Protein AF-A0A6C1QNB1-F1 (afdb_monomer_lite)

Foldseek 3Di:
DDPPPPVPPVVPPPPPPDPDPPPPPPVPPPCPDDQPDEDEDDPVAQEAEHHYAYEADEQDEHEDAAAHEDAQPGEYAYAEQYEYAFEQDPVQQTYEHQALEEYHYHYDPVGAYEYYHPPVQPDPVQQAVQSHAFYFYAPNYPDYHHDSYDYTSHHGDHDDPGPHSVRGPDTDD

Secondary structure (DSSP, 8-state):
---SSSSSSTTSSS------------------------EEE-SS--EEEEEEEEEE-TT-EEEEEEEEEE-TT-EEEE-TT-EEEE---TTS----EEESSEEEEE--SSS-EEEE--GGG--STTTTS--B--EEE-TT--EEEEESEEE-SB-PPPPTT----SS--EEE-

Sequence (173 aa):
MKTKNFLYIFAMLFAVAFIACDKDDSEVIIDDGEQDDVVTIDNETTELSGPMRGTLLAGRTYTVVGDLVIPEGEEIVAEAGVTLIFEMPDDGIGYEITNHGAFISLGTEQNPNLLSVPESYRTLDNVFAGLWGGIQCSDKADAVVLKWTRMEYVGGEGGPGTPRAGSIRYGLW

pLDDT: mean 82.64, std 20.34, range [41.25, 98.94]

Radius of gyration: 25.64 Å; chains: 1; bounding box: 85×58×54 Å

Structure (mmCIF, N/CA/C/O backbone):
data_AF-A0A6C1QNB1-F1
#
_entry.id   AF-A0A6C1QNB1-F1
#
loop_
_atom_site.group_PDB
_atom_site.id
_atom_site.type_symbol
_atom_site.label_atom_id
_atom_site.label_alt_id
_atom_site.label_comp_id
_atom_site.label_asym_id
_atom_site.label_entity_id
_atom_site.label_seq_id
_atom_site.pdbx_PDB_ins_code
_atom_site.Cartn_x
_atom_site.Cartn_y
_atom_site.Cartn_z
_atom_site.occupancy
_atom_site.B_iso_or_equiv
_atom_site.auth_seq_id
_atom_site.auth_comp_id
_atom_site.auth_asym_id
_atom_site.auth_atom_id
_atom_site.pdbx_PDB_model_num
ATOM 1 N N . MET A 1 1 ? 69.865 -43.982 36.716 1.00 44.03 1 MET A N 1
ATOM 2 C CA . MET A 1 1 ? 69.671 -42.625 36.158 1.00 44.03 1 MET A CA 1
ATOM 3 C C . MET A 1 1 ? 68.253 -42.504 35.611 1.00 44.03 1 MET A C 1
ATOM 5 O O . MET A 1 1 ? 67.870 -43.321 34.794 1.00 44.03 1 MET A O 1
ATOM 9 N N . LYS A 1 2 ? 67.524 -41.483 36.089 1.00 51.00 2 LYS A N 1
ATOM 10 C CA . LYS A 1 2 ? 66.347 -40.815 35.490 1.00 51.00 2 LYS A CA 1
ATOM 11 C C . LYS A 1 2 ? 65.052 -41.624 35.245 1.00 51.00 2 LYS A C 1
ATOM 13 O O . LYS A 1 2 ? 64.578 -41.708 34.124 1.00 51.00 2 LYS A O 1
ATOM 18 N N . THR A 1 3 ? 64.388 -42.059 36.318 1.00 53.41 3 THR A N 1
ATOM 19 C CA . THR A 1 3 ? 62.966 -42.493 36.323 1.00 53.41 3 THR A CA 1
ATOM 20 C C . THR A 1 3 ? 62.039 -41.515 37.066 1.00 53.41 3 THR A C 1
ATOM 22 O O . THR A 1 3 ? 61.033 -41.914 37.638 1.00 53.41 3 THR A O 1
ATOM 25 N N . LYS A 1 4 ? 62.358 -40.212 37.075 1.00 49.47 4 LYS A N 1
ATOM 26 C CA . LYS A 1 4 ? 61.545 -39.177 37.757 1.00 49.47 4 LYS A CA 1
ATOM 27 C C . LYS A 1 4 ? 60.940 -38.104 36.839 1.00 49.47 4 LYS A C 1
ATOM 29 O O . LYS A 1 4 ? 60.285 -37.200 37.334 1.00 49.47 4 LYS A O 1
ATOM 34 N N . ASN A 1 5 ? 61.080 -38.237 35.516 1.00 54.16 5 ASN A N 1
ATOM 35 C CA . ASN A 1 5 ? 60.582 -37.238 34.555 1.00 54.16 5 ASN A CA 1
ATOM 36 C C . ASN A 1 5 ? 59.416 -37.720 33.677 1.00 54.16 5 ASN A C 1
ATOM 38 O O . ASN A 1 5 ? 59.014 -36.998 32.774 1.00 54.16 5 ASN A O 1
ATOM 42 N N . PHE A 1 6 ? 58.857 -38.909 33.923 1.00 47.47 6 PHE A N 1
ATOM 43 C CA . PHE A 1 6 ? 57.731 -39.417 33.123 1.00 47.47 6 PHE A CA 1
ATOM 44 C C . PHE A 1 6 ? 56.358 -39.207 33.789 1.00 47.47 6 PHE A C 1
ATOM 46 O O . PHE A 1 6 ? 55.330 -39.335 33.139 1.00 47.47 6 PHE A O 1
ATOM 53 N N . LEU A 1 7 ? 56.327 -38.822 35.071 1.00 44.66 7 LEU A N 1
ATOM 54 C CA . LEU A 1 7 ? 55.086 -38.646 35.839 1.00 44.66 7 LEU A CA 1
ATOM 55 C C . LEU A 1 7 ? 54.531 -37.207 35.823 1.00 44.66 7 LEU A C 1
ATOM 57 O O . LEU A 1 7 ? 53.533 -36.933 36.477 1.00 44.66 7 LEU A O 1
ATOM 61 N N . TYR A 1 8 ? 55.159 -36.287 35.086 1.00 48.84 8 TYR A N 1
ATOM 62 C CA . TYR A 1 8 ? 54.721 -34.886 34.988 1.00 48.84 8 TYR A CA 1
ATOM 63 C C . TYR A 1 8 ? 54.117 -34.518 33.626 1.00 48.84 8 TYR A C 1
ATOM 65 O O . TYR A 1 8 ? 53.628 -33.407 33.463 1.00 48.84 8 TYR A O 1
ATOM 73 N N . ILE A 1 9 ? 54.096 -35.443 32.659 1.00 49.97 9 ILE A N 1
ATOM 74 C CA . ILE A 1 9 ? 53.529 -35.195 31.318 1.00 49.97 9 ILE A CA 1
ATOM 75 C C . ILE A 1 9 ? 52.055 -35.635 31.228 1.00 49.97 9 ILE A C 1
ATOM 77 O O . ILE A 1 9 ? 51.322 -35.154 30.373 1.00 49.97 9 ILE A O 1
ATOM 81 N N . PHE A 1 10 ? 51.568 -36.468 32.154 1.00 47.03 10 PHE A N 1
ATOM 82 C CA . PHE A 1 10 ? 50.166 -36.917 32.156 1.00 47.03 10 PHE A CA 1
ATOM 83 C C . PHE A 1 10 ? 49.220 -36.037 32.998 1.00 47.03 10 PHE A C 1
ATOM 85 O O . PHE A 1 10 ? 48.010 -36.223 32.966 1.00 47.03 10 PHE A O 1
ATOM 92 N N . ALA A 1 11 ? 49.750 -35.050 33.728 1.00 50.25 11 ALA A N 1
ATOM 93 C CA . ALA A 1 11 ? 48.970 -34.139 34.575 1.00 50.25 11 ALA A CA 1
ATOM 94 C C . ALA A 1 11 ? 48.642 -32.789 33.901 1.00 50.25 11 ALA A C 1
ATOM 96 O O . ALA A 1 11 ? 48.188 -31.864 34.566 1.00 50.25 11 ALA A O 1
ATOM 97 N N . MET A 1 12 ? 48.871 -32.663 32.589 1.00 51.31 12 MET A N 1
ATOM 98 C CA . MET A 1 12 ? 48.649 -31.426 31.824 1.00 51.31 12 MET A CA 1
ATOM 99 C C . MET A 1 12 ? 47.761 -31.660 30.586 1.00 51.31 12 MET A C 1
ATOM 101 O O . MET A 1 12 ? 47.909 -30.989 29.573 1.00 51.31 12 MET A O 1
ATOM 105 N N . LEU A 1 13 ? 46.846 -32.638 30.650 1.00 52.50 13 LEU A N 1
ATOM 106 C CA . LEU A 1 13 ? 45.910 -32.952 29.558 1.00 52.50 13 LEU A CA 1
ATOM 107 C C . LEU A 1 13 ? 44.446 -33.077 30.019 1.00 52.50 13 LEU A C 1
ATOM 109 O O . LEU A 1 13 ? 43.646 -33.760 29.389 1.00 52.50 13 LEU A O 1
ATOM 113 N N . PHE A 1 14 ? 44.090 -32.430 31.131 1.00 52.66 14 PHE A N 1
ATOM 114 C CA . PHE A 1 14 ? 42.723 -32.423 31.668 1.00 52.66 14 PHE A CA 1
ATOM 115 C C . PHE A 1 14 ? 42.314 -31.021 32.147 1.00 52.66 14 PHE A C 1
ATOM 117 O O . PHE A 1 14 ? 41.792 -30.839 33.241 1.00 52.66 14 PHE A O 1
ATOM 124 N N . ALA A 1 15 ? 42.613 -30.007 31.332 1.00 52.78 15 ALA A N 1
ATOM 125 C CA . ALA A 1 15 ? 42.262 -28.612 31.600 1.00 52.78 15 ALA A CA 1
ATOM 126 C C . ALA A 1 15 ? 41.759 -27.886 30.340 1.00 52.78 15 ALA A C 1
ATOM 128 O O . ALA A 1 15 ? 42.099 -26.734 30.099 1.00 52.78 15 ALA A O 1
ATOM 129 N N . VAL A 1 16 ? 40.931 -28.557 29.535 1.00 57.91 16 VAL A N 1
ATOM 130 C CA . VAL A 1 16 ? 40.025 -27.871 28.599 1.00 57.91 16 VAL A CA 1
ATOM 131 C C . VAL A 1 16 ? 38.607 -28.115 29.102 1.00 57.91 16 VAL A C 1
ATOM 133 O O . VAL A 1 16 ? 37.816 -28.853 28.522 1.00 57.91 16 VAL A O 1
ATOM 136 N N . ALA A 1 17 ? 38.344 -27.576 30.291 1.00 52.62 17 ALA A N 1
ATOM 137 C CA . ALA A 1 17 ? 37.006 -27.476 30.836 1.00 52.62 17 ALA A CA 1
ATOM 138 C C . ALA A 1 17 ? 36.282 -26.361 30.073 1.00 52.62 17 ALA A C 1
ATOM 140 O O . ALA A 1 17 ? 36.722 -25.218 30.097 1.00 52.62 17 ALA A O 1
ATOM 141 N N . PHE A 1 18 ? 35.215 -26.747 29.375 1.00 50.41 18 PHE A N 1
ATOM 142 C CA . PHE A 1 18 ? 34.061 -25.926 29.016 1.00 50.41 18 PHE A CA 1
ATOM 143 C C . PHE A 1 18 ? 34.362 -24.465 28.649 1.00 50.41 18 PHE A C 1
ATOM 145 O O . PHE A 1 18 ? 34.185 -23.561 29.461 1.00 50.41 18 PHE A O 1
ATOM 152 N N . ILE A 1 19 ? 34.681 -24.220 27.375 1.00 54.34 19 ILE A N 1
ATOM 153 C CA . ILE A 1 19 ? 34.231 -22.973 26.748 1.00 54.34 19 ILE A CA 1
ATOM 154 C C . ILE A 1 19 ? 32.711 -23.122 26.638 1.00 54.34 19 ILE A C 1
ATOM 156 O O . ILE A 1 19 ? 32.188 -23.651 25.659 1.00 54.34 19 ILE A O 1
ATOM 160 N N . ALA A 1 20 ? 32.005 -22.771 27.712 1.00 46.03 20 ALA A N 1
ATOM 161 C CA . ALA A 1 20 ? 30.616 -22.391 27.592 1.00 46.03 20 ALA A CA 1
ATOM 162 C C . ALA A 1 20 ? 30.624 -21.167 26.674 1.00 46.03 20 ALA A C 1
ATOM 164 O O . ALA A 1 20 ? 31.280 -20.175 26.987 1.00 46.03 20 ALA A O 1
ATOM 165 N N . CYS A 1 21 ? 29.968 -21.255 25.517 1.00 50.78 21 CYS A N 1
ATOM 166 C CA . CYS A 1 21 ? 29.489 -20.036 24.892 1.00 50.78 21 CYS A CA 1
ATOM 167 C C . CYS A 1 21 ? 28.651 -19.351 25.964 1.00 50.78 21 CYS A C 1
ATOM 169 O O . CYS A 1 21 ? 27.622 -19.907 26.365 1.00 50.78 21 CYS A O 1
ATOM 171 N N . ASP A 1 22 ? 29.107 -18.191 26.434 1.00 42.06 22 ASP A N 1
ATOM 172 C CA . ASP A 1 22 ? 28.170 -17.192 26.916 1.00 42.06 22 ASP A CA 1
ATOM 173 C C . ASP A 1 22 ? 27.140 -17.083 25.799 1.00 42.06 22 ASP A C 1
ATOM 175 O O . ASP A 1 22 ? 27.458 -16.743 24.654 1.00 42.06 22 ASP A O 1
ATOM 179 N N . LYS A 1 23 ? 25.918 -17.530 26.092 1.00 45.28 23 LYS A N 1
ATOM 180 C CA . LYS A 1 23 ? 24.797 -17.000 25.348 1.00 45.28 23 LYS A CA 1
ATOM 181 C C . LYS A 1 23 ? 24.817 -15.549 25.773 1.00 45.28 23 LYS A C 1
ATOM 183 O O . LYS A 1 23 ? 24.527 -15.261 26.929 1.00 45.28 23 LYS A O 1
ATOM 188 N N . ASP A 1 24 ? 25.292 -14.690 24.880 1.00 42.12 24 ASP A N 1
ATOM 189 C CA . ASP A 1 24 ? 24.941 -13.287 24.943 1.00 42.12 24 ASP A CA 1
ATOM 190 C C . ASP A 1 24 ? 23.414 -13.284 24.951 1.00 42.12 24 ASP A C 1
ATOM 192 O O . ASP A 1 24 ? 22.772 -13.358 23.902 1.00 42.12 24 ASP A O 1
ATOM 196 N N . ASP A 1 25 ? 22.835 -13.252 26.150 1.00 47.66 25 ASP A N 1
ATOM 197 C CA . ASP A 1 25 ? 21.496 -12.746 26.398 1.00 47.66 25 ASP A CA 1
ATOM 198 C C . ASP A 1 25 ? 21.589 -11.241 26.132 1.00 47.66 25 ASP A C 1
ATOM 200 O O . ASP A 1 25 ? 21.499 -10.397 27.021 1.00 47.66 25 ASP A O 1
ATOM 204 N N . SER A 1 26 ? 21.872 -10.903 24.874 1.00 46.69 26 SER A N 1
ATOM 205 C CA . SER A 1 26 ? 21.583 -9.590 24.356 1.00 46.69 26 SER A CA 1
ATOM 206 C C . SER A 1 26 ? 20.069 -9.545 24.383 1.00 46.69 26 SER A C 1
ATOM 208 O O . SER A 1 26 ? 19.399 -10.128 23.531 1.00 46.69 26 SER A O 1
ATOM 210 N N . GLU A 1 27 ? 19.527 -8.927 25.434 1.00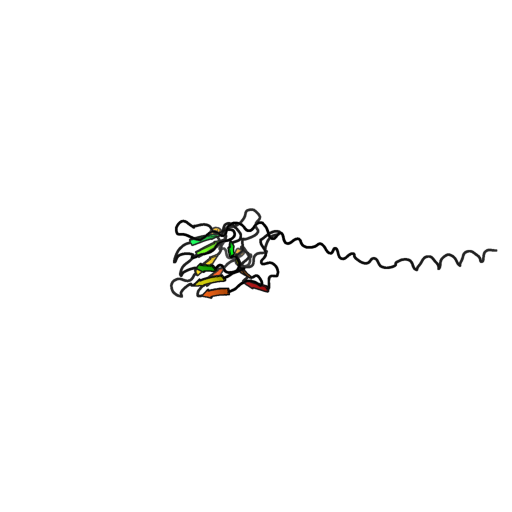 41.25 27 GLU A N 1
ATOM 211 C CA . GLU A 1 27 ? 18.193 -8.362 25.363 1.00 41.25 27 GLU A CA 1
ATOM 212 C C . GLU A 1 27 ? 18.167 -7.589 24.050 1.00 41.25 27 GLU A C 1
ATOM 214 O O . GLU A 1 27 ? 18.854 -6.578 23.881 1.00 41.25 27 GLU A O 1
ATOM 219 N N . VAL A 1 28 ? 17.444 -8.135 23.073 1.00 50.34 28 VAL A N 1
ATOM 220 C CA . VAL A 1 28 ? 16.997 -7.345 21.945 1.00 50.34 28 VAL A CA 1
ATOM 221 C C . VAL A 1 28 ? 16.107 -6.309 22.602 1.00 50.34 28 VAL A C 1
ATOM 223 O O . VAL A 1 28 ? 14.968 -6.603 22.959 1.00 50.34 28 VAL A O 1
ATOM 226 N N . ILE A 1 29 ? 16.674 -5.133 22.862 1.00 41.44 29 ILE A N 1
ATOM 227 C CA . ILE A 1 29 ? 15.894 -3.950 23.167 1.00 41.44 29 ILE A CA 1
ATOM 228 C C . ILE A 1 29 ? 15.087 -3.738 21.892 1.00 41.44 29 ILE A C 1
ATOM 230 O O . ILE A 1 29 ? 15.606 -3.247 20.890 1.00 41.44 29 ILE A O 1
ATOM 234 N N . ILE A 1 30 ? 13.853 -4.243 21.897 1.00 47.84 30 ILE A N 1
ATOM 235 C CA . ILE A 1 30 ? 12.836 -3.761 20.983 1.00 47.84 30 ILE A CA 1
ATOM 236 C C . ILE A 1 30 ? 12.659 -2.320 21.437 1.00 47.84 30 ILE A C 1
ATOM 238 O O . ILE A 1 30 ? 12.161 -2.050 22.530 1.00 47.84 30 ILE A O 1
ATOM 242 N N . ASP A 1 31 ? 13.255 -1.416 20.673 1.00 43.88 31 ASP A N 1
ATOM 243 C CA . ASP A 1 31 ? 12.932 -0.009 20.755 1.00 43.88 31 ASP A CA 1
ATOM 244 C C . ASP A 1 31 ? 11.456 0.078 20.369 1.00 43.88 31 ASP A C 1
ATOM 246 O O . ASP A 1 31 ? 11.115 0.044 19.186 1.00 43.88 31 ASP A O 1
ATOM 250 N N . ASP A 1 32 ? 10.574 0.070 21.371 1.00 46.25 32 ASP A N 1
ATOM 251 C CA . ASP A 1 32 ? 9.142 0.339 21.224 1.00 46.25 32 ASP A CA 1
ATOM 252 C C . ASP A 1 32 ? 8.976 1.838 20.928 1.00 46.25 32 ASP A C 1
ATOM 254 O O . ASP A 1 32 ? 8.301 2.538 21.683 1.00 46.25 32 ASP A O 1
ATOM 258 N N . GLY A 1 33 ? 9.694 2.327 19.906 1.00 46.97 33 GLY A N 1
ATOM 259 C CA . GLY A 1 33 ? 9.984 3.728 19.640 1.00 46.97 33 GLY A CA 1
ATOM 260 C C . GLY A 1 33 ? 8.772 4.607 19.894 1.00 46.97 33 GLY A C 1
ATOM 261 O O . GLY A 1 33 ? 7.644 4.200 19.617 1.00 46.97 33 GLY A O 1
ATOM 262 N N . GLU A 1 34 ? 9.026 5.783 20.475 1.00 45.75 34 GLU A N 1
ATOM 263 C CA . GLU A 1 34 ? 8.030 6.802 20.815 1.00 45.75 34 GLU A CA 1
ATOM 264 C C . GLU A 1 34 ? 6.908 6.796 19.767 1.00 45.75 34 GLU A C 1
ATOM 266 O O . GLU A 1 34 ? 7.153 7.087 18.599 1.00 45.75 34 GLU A O 1
ATOM 271 N N . GLN A 1 35 ? 5.722 6.311 20.159 1.00 54.16 35 GLN A N 1
ATOM 272 C CA . GLN A 1 35 ? 4.651 6.022 19.211 1.00 54.16 35 GLN A CA 1
ATOM 273 C C . GLN A 1 35 ? 4.217 7.348 18.591 1.00 54.16 35 GLN A C 1
ATOM 275 O O . GLN A 1 35 ? 3.520 8.126 19.245 1.00 54.16 35 GLN A O 1
ATOM 280 N N . ASP A 1 36 ? 4.674 7.609 17.364 1.00 63.44 36 ASP A N 1
ATOM 281 C CA . ASP A 1 36 ? 4.258 8.768 16.583 1.00 63.44 36 ASP A CA 1
ATOM 282 C C . ASP A 1 36 ? 2.726 8.876 16.624 1.00 63.44 36 ASP A C 1
ATOM 284 O O . ASP A 1 36 ? 2.004 7.868 16.595 1.00 63.44 36 ASP A O 1
ATOM 288 N N . ASP A 1 37 ? 2.220 10.107 16.718 1.00 88.50 37 ASP A N 1
ATOM 289 C CA . ASP A 1 37 ? 0.781 10.351 16.749 1.00 88.50 37 ASP A CA 1
ATOM 290 C C . ASP A 1 37 ? 0.118 9.709 15.520 1.00 88.50 37 ASP A C 1
ATOM 292 O O . ASP A 1 37 ? 0.496 9.968 14.377 1.00 88.50 37 ASP A O 1
ATOM 296 N N . VAL A 1 38 ? -0.905 8.881 15.753 1.00 95.56 38 VAL A N 1
ATOM 297 C CA . VAL A 1 38 ? -1.607 8.175 14.672 1.00 95.56 38 VAL A CA 1
ATOM 298 C C . VAL A 1 38 ? -2.311 9.176 13.752 1.00 95.56 38 VAL A C 1
ATOM 300 O O . VAL A 1 38 ? -3.299 9.808 14.147 1.00 95.56 38 VAL A O 1
ATOM 303 N N . VAL A 1 39 ? -1.867 9.262 12.499 1.00 97.75 39 VAL A N 1
ATOM 304 C CA . VAL A 1 39 ? -2.414 10.177 11.491 1.00 97.75 39 VAL A CA 1
ATOM 305 C C . VAL A 1 39 ? -3.710 9.615 10.899 1.00 97.75 39 VAL A C 1
ATOM 307 O O . VAL A 1 39 ? -3.789 8.456 10.497 1.00 97.75 39 VAL A O 1
ATOM 310 N N . THR A 1 40 ? -4.760 10.436 10.827 1.00 98.19 40 THR A N 1
ATOM 311 C CA . THR A 1 40 ? -6.027 10.042 10.186 1.00 98.19 40 THR A CA 1
ATOM 312 C C . THR A 1 40 ? -6.013 10.422 8.711 1.00 98.19 40 THR A C 1
ATOM 314 O O . THR A 1 40 ? -5.822 11.591 8.388 1.00 98.19 40 THR A O 1
ATOM 317 N N . ILE A 1 41 ? -6.258 9.448 7.833 1.00 98.44 41 ILE A N 1
ATOM 318 C CA . ILE A 1 41 ? -6.422 9.658 6.393 1.00 98.44 41 ILE A CA 1
ATOM 319 C C . ILE A 1 41 ? -7.651 10.537 6.151 1.00 98.44 41 ILE A C 1
ATOM 321 O O . ILE A 1 41 ? -8.757 10.237 6.609 1.00 98.44 41 ILE A O 1
ATOM 325 N N . ASP A 1 42 ? -7.452 11.605 5.390 1.00 97.25 42 ASP A N 1
ATOM 326 C CA . ASP A 1 42 ? -8.476 12.568 5.008 1.00 97.25 42 ASP A CA 1
ATOM 327 C C . ASP A 1 42 ? -8.502 12.811 3.486 1.00 97.25 42 ASP A C 1
ATOM 329 O O . ASP A 1 42 ? -7.891 12.093 2.689 1.00 97.25 42 ASP A O 1
ATOM 333 N N . ASN A 1 43 ? -9.250 13.829 3.055 1.00 95.69 43 ASN A N 1
ATOM 334 C CA . ASN A 1 43 ? -9.388 14.154 1.637 1.00 95.69 43 ASN A CA 1
ATOM 335 C C . ASN A 1 43 ? -8.095 14.693 1.003 1.00 95.69 43 ASN A C 1
ATOM 337 O O . ASN A 1 43 ? -7.909 14.512 -0.203 1.00 95.69 43 ASN A O 1
ATOM 341 N N . GLU A 1 44 ? -7.209 15.311 1.779 1.00 97.06 44 GLU A N 1
ATOM 342 C CA . GLU A 1 44 ? -5.961 15.902 1.284 1.00 97.06 44 GLU A CA 1
ATOM 343 C C . GLU A 1 44 ? -4.806 14.893 1.295 1.00 97.06 44 GLU A C 1
ATOM 345 O O . GLU A 1 44 ? -3.791 15.101 0.636 1.00 97.06 44 GLU A O 1
ATOM 350 N N . THR A 1 45 ? -4.977 13.764 1.985 1.00 98.44 45 THR A N 1
ATOM 351 C CA . THR A 1 45 ? -3.984 12.691 2.049 1.00 98.44 45 THR A CA 1
ATOM 352 C C . THR A 1 45 ? -3.699 12.118 0.656 1.00 98.44 45 THR A C 1
ATOM 354 O O . THR A 1 45 ? -4.600 11.645 -0.045 1.00 98.44 45 THR A O 1
ATOM 357 N N . THR A 1 46 ? -2.426 12.139 0.260 1.00 98.25 46 THR A N 1
ATOM 358 C CA . THR A 1 46 ? -1.909 11.511 -0.972 1.00 98.25 46 THR A CA 1
ATOM 359 C C . THR A 1 46 ? -0.738 10.572 -0.712 1.00 98.25 46 THR A C 1
ATOM 361 O O . THR A 1 46 ? -0.498 9.670 -1.511 1.00 98.25 46 THR A O 1
ATOM 364 N N . GLU A 1 47 ? -0.030 10.771 0.396 1.00 98.50 47 GLU A N 1
ATOM 365 C CA . GLU A 1 47 ? 1.123 9.980 0.812 1.00 98.50 47 GLU A CA 1
ATOM 366 C C . GLU A 1 47 ? 0.799 9.215 2.096 1.00 98.50 47 GLU A C 1
ATOM 368 O O . GLU A 1 47 ? 0.038 9.700 2.936 1.00 98.50 47 GLU A O 1
ATOM 373 N N . LEU A 1 48 ? 1.356 8.014 2.224 1.00 98.56 48 LEU A N 1
ATOM 374 C CA . LEU A 1 48 ? 1.159 7.113 3.354 1.00 98.56 48 LEU A CA 1
ATOM 375 C C . LEU A 1 48 ? 2.521 6.719 3.926 1.00 98.56 48 LEU A C 1
ATOM 377 O O . LEU A 1 48 ? 3.394 6.271 3.181 1.00 98.56 48 LEU A O 1
ATOM 381 N N . SER A 1 49 ? 2.697 6.905 5.231 1.00 97.25 49 SER A N 1
ATOM 382 C CA . SER A 1 49 ? 3.901 6.535 5.980 1.00 97.25 49 SER A CA 1
ATOM 383 C C . SER A 1 49 ? 3.627 6.655 7.481 1.00 97.25 49 SER A C 1
ATOM 385 O O . SER A 1 49 ? 2.850 7.517 7.900 1.00 97.25 49 SER A O 1
ATOM 387 N N . GLY A 1 50 ? 4.268 5.812 8.286 1.00 96.31 50 GLY A N 1
ATOM 388 C CA . GLY A 1 50 ? 4.140 5.812 9.739 1.00 96.31 50 GLY A CA 1
ATOM 389 C C . GLY A 1 50 ? 2.780 5.300 10.232 1.00 96.31 50 GLY A C 1
ATOM 390 O O . GLY A 1 50 ? 2.049 4.646 9.480 1.00 96.31 50 GLY A O 1
ATOM 391 N N . PRO A 1 51 ? 2.435 5.549 11.509 1.00 97.31 51 PRO A N 1
ATOM 392 C CA . PRO A 1 51 ? 1.176 5.107 12.096 1.00 97.31 51 PRO A CA 1
ATOM 393 C C . PRO A 1 51 ? -0.011 5.879 11.518 1.00 97.31 51 PRO A C 1
ATOM 395 O O . PRO A 1 51 ? -0.160 7.081 11.737 1.00 97.31 51 PRO A O 1
ATOM 398 N N . MET A 1 52 ? -0.898 5.176 10.814 1.00 98.44 52 MET A N 1
ATOM 399 C CA . MET A 1 52 ? -2.074 5.767 10.178 1.00 98.44 52 MET A CA 1
ATOM 400 C C . MET A 1 52 ? -3.359 4.968 10.429 1.00 98.44 52 MET A C 1
ATOM 402 O O . MET A 1 52 ? -3.335 3.771 10.714 1.00 98.44 52 MET A O 1
ATOM 406 N N . ARG A 1 53 ? -4.503 5.647 10.284 1.00 98.69 53 ARG A N 1
ATOM 407 C CA . ARG A 1 53 ? -5.862 5.082 10.361 1.00 98.69 53 ARG A CA 1
ATOM 408 C C . ARG A 1 53 ? -6.791 5.719 9.322 1.00 98.69 53 ARG A C 1
ATOM 410 O O . ARG A 1 53 ? -6.547 6.843 8.888 1.00 98.69 53 ARG A O 1
ATOM 417 N N . GLY A 1 54 ? -7.912 5.079 9.003 1.00 98.50 54 GLY A N 1
ATOM 418 C CA . GLY A 1 54 ? -9.019 5.688 8.255 1.00 98.50 54 GLY A CA 1
ATOM 419 C C . GLY A 1 54 ? -9.297 5.042 6.899 1.00 98.50 54 GLY A C 1
ATOM 420 O O . GLY A 1 54 ? -9.089 3.847 6.704 1.00 98.50 54 GLY A O 1
ATOM 421 N N . THR A 1 55 ? -9.827 5.818 5.952 1.00 98.81 55 THR A N 1
ATOM 422 C CA . THR A 1 55 ? -10.339 5.288 4.679 1.00 98.81 55 THR A CA 1
ATOM 423 C C . THR A 1 55 ? -9.577 5.847 3.484 1.00 98.81 55 THR A C 1
ATOM 425 O O . THR A 1 55 ? -9.541 7.055 3.269 1.00 98.81 55 THR A O 1
ATOM 428 N N . LEU A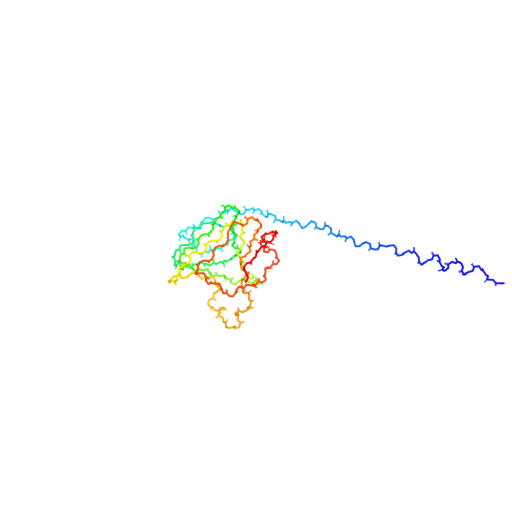 1 56 ? -9.032 4.956 2.656 1.00 98.88 56 LEU A N 1
ATOM 429 C CA . LEU A 1 56 ? -8.525 5.281 1.327 1.00 98.88 56 LEU A CA 1
ATOM 430 C C . LEU A 1 56 ? -9.720 5.308 0.366 1.00 98.88 56 LEU A C 1
ATOM 432 O O . LEU A 1 56 ? -10.387 4.289 0.168 1.00 98.88 56 LEU A O 1
ATOM 436 N N . LEU A 1 57 ? -10.012 6.481 -0.192 1.00 98.62 57 LEU A N 1
ATOM 437 C CA . LEU A 1 57 ? -11.254 6.734 -0.926 1.00 98.62 57 LEU A CA 1
ATOM 438 C C . LEU A 1 57 ? -11.247 6.094 -2.316 1.00 98.62 57 LEU A C 1
ATOM 440 O O . LEU A 1 57 ? -10.213 6.022 -2.984 1.00 98.62 57 LEU A O 1
ATOM 444 N N . ALA A 1 58 ? -12.432 5.694 -2.773 1.00 98.69 58 ALA A N 1
ATOM 445 C CA . ALA A 1 58 ? -12.630 4.946 -4.006 1.00 98.69 58 ALA A CA 1
ATOM 446 C C . ALA A 1 58 ? -11.955 5.591 -5.229 1.00 98.69 58 ALA A C 1
ATOM 448 O O . ALA A 1 58 ? -12.042 6.799 -5.460 1.00 98.69 58 ALA A O 1
ATOM 449 N N . GLY A 1 59 ? -11.311 4.758 -6.049 1.00 98.38 59 GLY A N 1
ATOM 450 C CA . GLY A 1 59 ? -10.680 5.167 -7.308 1.00 98.38 59 GLY A CA 1
ATOM 451 C C . GLY A 1 59 ? -9.437 6.055 -7.177 1.00 98.38 59 GLY A C 1
ATOM 452 O O . GLY A 1 59 ? -8.923 6.505 -8.202 1.00 98.38 59 GLY A O 1
ATOM 453 N N . ARG A 1 60 ? -8.959 6.348 -5.959 1.00 98.69 60 ARG A N 1
ATOM 454 C CA . ARG A 1 60 ? -7.769 7.184 -5.749 1.00 98.69 60 ARG A CA 1
ATOM 455 C C . ARG A 1 60 ? -6.481 6.374 -5.760 1.00 98.69 60 ARG A C 1
ATOM 457 O O . ARG A 1 60 ? -6.449 5.202 -5.387 1.00 98.69 60 ARG A O 1
ATOM 464 N N . THR A 1 61 ? -5.406 7.062 -6.125 1.00 98.81 61 THR A N 1
ATOM 465 C CA . THR A 1 61 ? -4.038 6.579 -5.960 1.00 98.81 61 THR A CA 1
ATOM 466 C C . THR A 1 61 ? -3.405 7.246 -4.749 1.00 98.81 61 THR A C 1
ATOM 468 O O . THR A 1 61 ? -3.512 8.463 -4.600 1.00 98.81 61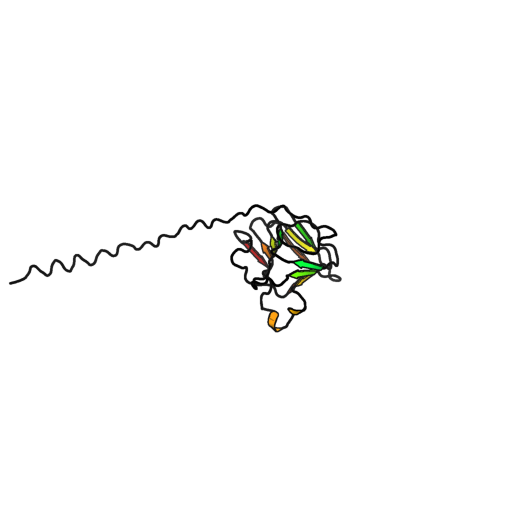 THR A O 1
ATOM 471 N N . TYR A 1 62 ? -2.730 6.448 -3.929 1.00 98.88 62 TYR A N 1
ATOM 472 C CA . TYR A 1 62 ? -1.908 6.895 -2.814 1.00 98.88 62 TYR A CA 1
ATOM 473 C C . TYR A 1 62 ? -0.490 6.360 -2.984 1.00 98.88 62 TYR A C 1
ATOM 475 O O . TYR A 1 62 ? -0.292 5.232 -3.448 1.00 98.88 62 TYR A O 1
ATOM 483 N N . THR A 1 63 ? 0.483 7.166 -2.590 1.00 98.69 63 THR A N 1
ATOM 484 C CA . THR A 1 63 ? 1.899 6.817 -2.644 1.00 98.69 63 THR A CA 1
ATOM 485 C C . THR A 1 63 ? 2.366 6.413 -1.252 1.00 98.69 63 THR A C 1
ATOM 487 O O . THR A 1 63 ? 2.236 7.182 -0.308 1.00 98.69 63 THR A O 1
ATOM 490 N N . VAL A 1 64 ? 2.898 5.207 -1.100 1.00 98.38 64 VAL A N 1
ATOM 491 C CA . VAL A 1 64 ? 3.516 4.746 0.143 1.00 98.38 64 VAL A CA 1
ATOM 492 C C . VAL A 1 64 ? 4.984 5.167 0.098 1.00 98.38 64 VAL A C 1
ATOM 494 O O . VAL A 1 64 ? 5.738 4.665 -0.734 1.00 98.38 64 VAL A O 1
ATOM 497 N N . VAL A 1 65 ? 5.351 6.135 0.940 1.00 97.12 65 VAL A N 1
ATOM 498 C CA . VAL A 1 65 ? 6.670 6.813 0.957 1.00 97.12 65 VAL A CA 1
ATOM 499 C C . VAL A 1 65 ? 7.521 6.424 2.175 1.00 97.12 65 VAL A C 1
ATOM 501 O O . VAL A 1 65 ? 8.538 7.046 2.471 1.00 97.12 65 VAL A O 1
ATOM 504 N N . GLY A 1 66 ? 7.065 5.418 2.911 1.00 94.75 66 GLY A N 1
ATOM 505 C CA . GLY A 1 66 ? 7.669 4.862 4.112 1.00 94.75 66 GLY A CA 1
ATOM 506 C C . GLY A 1 66 ? 6.852 3.663 4.576 1.00 94.75 66 GLY A C 1
ATOM 507 O O . GLY A 1 66 ? 5.782 3.396 4.023 1.00 94.75 66 GLY A O 1
ATOM 508 N N . ASP A 1 67 ? 7.329 2.954 5.597 1.00 93.56 67 ASP A N 1
ATOM 509 C CA . ASP A 1 67 ? 6.568 1.843 6.167 1.00 93.56 67 ASP A CA 1
ATOM 510 C C . ASP A 1 67 ? 5.224 2.345 6.699 1.00 93.56 67 ASP A C 1
ATOM 512 O O . ASP A 1 67 ? 5.155 3.295 7.480 1.00 93.56 67 ASP A O 1
ATOM 516 N N . LEU A 1 68 ? 4.141 1.720 6.244 1.00 96.94 68 LEU A N 1
ATOM 517 C CA . LEU A 1 68 ? 2.784 2.061 6.644 1.00 96.94 68 LEU A CA 1
ATOM 518 C C . LEU A 1 68 ? 2.399 1.212 7.848 1.00 96.94 68 LEU A C 1
ATOM 520 O O . LEU A 1 68 ? 2.188 0.006 7.729 1.00 96.94 68 LEU A O 1
ATOM 524 N N . VAL A 1 69 ? 2.260 1.843 9.006 1.00 96.62 69 VAL A N 1
ATOM 525 C CA . VAL A 1 69 ? 1.929 1.162 10.254 1.00 96.62 69 VAL A CA 1
ATOM 526 C C . VAL A 1 69 ? 0.442 1.340 10.548 1.00 96.62 69 VAL A C 1
ATOM 528 O O . VAL A 1 69 ? -0.071 2.455 10.558 1.00 96.62 69 VAL A O 1
ATOM 531 N N . ILE A 1 70 ? -0.263 0.244 10.818 1.00 97.56 70 ILE A N 1
ATOM 532 C CA . ILE A 1 70 ? -1.657 0.257 11.282 1.00 97.56 70 ILE A CA 1
ATOM 533 C C . ILE A 1 70 ? -1.641 -0.156 12.755 1.00 97.56 70 ILE A C 1
ATOM 535 O O . ILE A 1 70 ? -1.416 -1.338 13.024 1.00 97.56 70 ILE A O 1
ATOM 539 N N . PRO A 1 71 ? -1.819 0.773 13.712 1.00 96.25 71 PRO A N 1
ATOM 540 C CA . PRO A 1 71 ? -1.735 0.471 15.145 1.00 96.25 71 PRO A CA 1
ATOM 541 C C . PRO A 1 71 ? -2.802 -0.526 15.639 1.00 96.25 71 PRO A C 1
ATOM 543 O O . PRO A 1 71 ? -3.833 -0.717 14.999 1.00 96.25 71 PRO A O 1
ATOM 546 N N . GLU A 1 72 ? -2.567 -1.147 16.803 1.00 95.75 72 GLU A N 1
ATOM 547 C CA . GLU A 1 72 ? -3.538 -2.045 17.461 1.00 95.75 72 GLU A CA 1
ATOM 548 C C . GLU A 1 72 ? -4.878 -1.327 17.693 1.00 95.75 72 GLU A C 1
ATOM 550 O O . GLU A 1 72 ? -4.909 -0.207 18.203 1.00 95.75 72 GLU A O 1
ATOM 555 N N . GLY A 1 73 ? -5.987 -1.977 17.325 1.00 96.19 73 GLY A N 1
ATOM 556 C CA . GLY A 1 73 ? -7.339 -1.426 17.453 1.00 96.19 73 GLY A CA 1
ATOM 557 C C . GLY A 1 73 ? -7.716 -0.358 16.418 1.00 96.19 73 GLY A C 1
ATOM 558 O O . GLY A 1 73 ? -8.850 0.122 16.445 1.00 96.19 73 GLY A O 1
ATOM 559 N N . GLU A 1 74 ? -6.806 0.003 15.511 1.00 98.06 74 GLU A N 1
ATOM 560 C CA . GLU A 1 74 ? -7.067 0.899 14.385 1.00 98.06 74 GLU A CA 1
ATOM 561 C C . GLU A 1 74 ? -7.241 0.113 13.079 1.00 98.06 74 GLU A C 1
ATOM 563 O O . GLU A 1 74 ? -6.874 -1.059 12.959 1.00 98.06 74 GLU A O 1
ATOM 568 N N . GLU A 1 75 ? -7.789 0.774 12.062 1.00 98.38 75 GLU A N 1
ATOM 569 C CA . GLU A 1 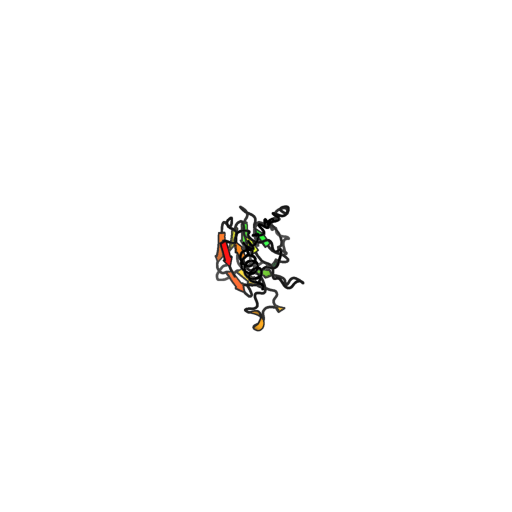75 ? -7.978 0.169 10.747 1.00 98.38 75 GLU A CA 1
ATOM 570 C C . GLU A 1 75 ? -7.638 1.128 9.610 1.00 98.38 75 GLU A C 1
ATOM 572 O O . GLU A 1 75 ? -7.840 2.342 9.708 1.00 98.38 75 GLU A O 1
ATOM 577 N N . ILE A 1 76 ? -7.168 0.556 8.501 1.00 98.81 76 ILE A N 1
ATOM 578 C CA . ILE A 1 76 ? -7.174 1.203 7.191 1.00 98.81 76 ILE A CA 1
ATOM 579 C C . ILE A 1 76 ? -8.101 0.421 6.268 1.00 98.81 76 ILE A C 1
ATOM 581 O O . ILE A 1 76 ? -7.894 -0.767 6.003 1.00 98.81 76 ILE A O 1
ATOM 585 N N . VAL A 1 77 ? -9.101 1.115 5.729 1.00 98.88 77 VAL A N 1
ATOM 586 C CA . VAL A 1 77 ? -10.058 0.565 4.766 1.00 98.88 77 VAL A CA 1
ATOM 587 C C . VAL A 1 77 ? -9.801 1.171 3.393 1.00 98.88 77 VAL A C 1
ATOM 589 O O . VAL A 1 77 ? -9.970 2.370 3.203 1.00 98.88 77 VAL A O 1
ATOM 592 N N . ALA A 1 78 ? -9.429 0.350 2.416 1.00 98.88 78 ALA A N 1
ATOM 593 C CA . ALA A 1 78 ? -9.348 0.760 1.022 1.00 98.88 78 ALA A CA 1
ATOM 594 C C . ALA A 1 78 ? -10.658 0.465 0.295 1.00 98.88 78 ALA A C 1
ATOM 596 O O . ALA A 1 78 ? -11.011 -0.699 0.085 1.00 98.88 78 ALA A O 1
ATOM 597 N N . GLU A 1 79 ? -11.363 1.516 -0.118 1.00 98.81 79 GLU A N 1
ATOM 598 C CA . GLU A 1 79 ? -12.550 1.401 -0.962 1.00 98.81 79 GLU A CA 1
ATOM 599 C C . GLU A 1 79 ? -12.200 0.877 -2.366 1.00 98.81 79 GLU A C 1
ATOM 601 O O . GLU A 1 79 ? -11.038 0.669 -2.717 1.00 98.81 79 GLU A O 1
ATOM 606 N N . ALA A 1 80 ? -13.222 0.624 -3.183 1.00 98.81 80 ALA A N 1
ATOM 607 C CA . ALA A 1 80 ? -13.047 0.012 -4.493 1.00 98.81 80 ALA A CA 1
ATOM 608 C C . ALA A 1 80 ? -12.267 0.905 -5.475 1.00 98.81 80 ALA A C 1
ATOM 610 O O . ALA A 1 80 ? -12.517 2.105 -5.590 1.00 98.81 80 ALA A O 1
ATOM 611 N N . GLY A 1 81 ? -11.368 0.297 -6.247 1.00 98.81 81 GLY A N 1
ATOM 612 C CA . GLY A 1 81 ? -10.534 0.972 -7.242 1.00 98.81 81 GLY A CA 1
ATOM 613 C C . GLY A 1 81 ? -9.339 1.733 -6.664 1.00 98.81 81 GLY A C 1
ATOM 614 O O . GLY A 1 81 ? -8.705 2.484 -7.401 1.00 98.81 81 GLY A O 1
ATOM 615 N N . VAL A 1 82 ? -9.028 1.577 -5.374 1.00 98.94 82 VAL A N 1
ATOM 616 C CA . VAL A 1 82 ? -7.845 2.204 -4.769 1.00 98.94 82 VAL A CA 1
ATOM 617 C C . VAL A 1 82 ? -6.566 1.607 -5.350 1.00 98.94 82 VAL A C 1
ATOM 619 O O . VAL A 1 82 ? -6.440 0.389 -5.498 1.00 98.94 82 VAL A O 1
ATOM 622 N N . THR A 1 83 ? -5.595 2.473 -5.631 1.00 98.88 83 THR A N 1
ATOM 623 C CA . THR A 1 83 ? -4.231 2.089 -6.001 1.00 98.88 83 THR A CA 1
ATOM 624 C C . THR A 1 83 ? -3.245 2.550 -4.932 1.00 98.88 83 THR A C 1
ATOM 626 O O . THR A 1 83 ? -3.201 3.730 -4.603 1.00 98.88 83 THR A O 1
ATOM 629 N N . LEU A 1 84 ? -2.430 1.635 -4.417 1.00 98.81 84 LEU A N 1
ATOM 630 C CA . LEU A 1 84 ? -1.269 1.926 -3.584 1.00 98.81 84 LEU A CA 1
ATOM 631 C C . LEU A 1 84 ? 0.002 1.727 -4.408 1.00 98.81 84 LEU A C 1
ATOM 633 O O . LEU A 1 84 ? 0.187 0.668 -5.016 1.00 98.81 84 LEU A O 1
ATOM 637 N N . ILE A 1 85 ? 0.849 2.754 -4.433 1.00 98.62 85 ILE A N 1
ATOM 638 C CA . ILE A 1 85 ? 2.142 2.759 -5.119 1.00 98.62 85 ILE A CA 1
ATOM 639 C C . ILE A 1 85 ? 3.253 2.830 -4.079 1.00 98.62 85 ILE A C 1
ATOM 641 O O . ILE A 1 85 ? 3.431 3.873 -3.463 1.00 98.62 85 ILE A O 1
ATOM 645 N N . PHE A 1 86 ? 3.995 1.743 -3.895 1.00 97.69 86 PHE A N 1
ATOM 646 C CA . PHE A 1 86 ? 5.152 1.699 -3.000 1.00 97.69 86 PHE A CA 1
ATOM 647 C C . PHE A 1 86 ? 6.359 2.317 -3.699 1.00 97.69 86 PHE A C 1
ATOM 649 O O . PHE A 1 86 ? 6.865 1.733 -4.656 1.00 97.69 86 PHE A O 1
ATOM 656 N N . GLU A 1 87 ? 6.774 3.511 -3.269 1.00 96.50 87 GLU A N 1
ATOM 657 C CA . GLU A 1 87 ? 7.955 4.189 -3.812 1.00 96.50 87 GLU A CA 1
ATOM 658 C C . GLU A 1 87 ? 9.233 3.409 -3.524 1.00 96.50 87 GLU A C 1
ATOM 660 O O . GLU A 1 87 ? 9.294 2.596 -2.603 1.00 96.50 87 GLU A O 1
ATOM 665 N N . MET A 1 88 ? 10.254 3.650 -4.347 1.00 93.31 88 MET A N 1
ATOM 666 C CA . MET A 1 88 ? 11.558 3.021 -4.160 1.00 93.31 88 MET A CA 1
ATOM 667 C C . MET A 1 88 ? 12.413 3.903 -3.249 1.00 93.31 88 MET A C 1
ATOM 669 O O . MET A 1 88 ? 12.748 5.019 -3.653 1.00 93.31 88 MET A O 1
ATOM 673 N N . PRO A 1 89 ? 12.787 3.431 -2.051 1.00 88.12 89 PRO A N 1
ATOM 674 C CA . PRO A 1 89 ? 13.677 4.186 -1.188 1.00 88.12 89 PRO A CA 1
ATOM 675 C C . PRO A 1 89 ? 15.097 4.230 -1.749 1.00 88.12 89 PRO A C 1
ATOM 677 O O . PRO A 1 89 ? 15.537 3.336 -2.477 1.00 88.12 89 PRO A O 1
ATOM 680 N N . ASP A 1 90 ? 15.845 5.257 -1.347 1.00 85.69 90 ASP A N 1
ATOM 681 C CA . ASP A 1 90 ? 17.235 5.462 -1.767 1.00 85.69 90 ASP A CA 1
ATOM 682 C C . ASP A 1 90 ? 18.179 4.336 -1.303 1.00 85.69 90 ASP A C 1
ATOM 684 O O . ASP A 1 90 ? 19.214 4.092 -1.928 1.00 85.69 90 ASP A O 1
ATOM 688 N N . ASP A 1 91 ? 17.837 3.645 -0.212 1.00 83.62 91 ASP A N 1
ATOM 689 C CA . ASP A 1 91 ? 18.605 2.520 0.332 1.00 83.62 91 ASP A CA 1
ATOM 690 C C . ASP A 1 91 ? 18.271 1.168 -0.328 1.00 83.62 91 ASP A C 1
ATOM 692 O O . ASP A 1 91 ? 18.956 0.174 -0.076 1.00 83.62 91 ASP A O 1
ATOM 696 N N . GLY A 1 92 ? 17.269 1.141 -1.215 1.00 81.56 92 GLY A N 1
ATOM 697 C CA . GLY A 1 92 ? 16.832 -0.040 -1.955 1.00 81.56 92 GLY A CA 1
ATOM 698 C C . GLY A 1 92 ? 15.990 -1.034 -1.152 1.00 81.56 92 GLY A C 1
ATOM 699 O O . GLY A 1 92 ? 15.677 -2.103 -1.675 1.00 81.56 92 GLY A O 1
ATOM 700 N N . ILE A 1 93 ? 15.621 -0.713 0.088 1.00 84.12 93 ILE A N 1
ATOM 701 C CA . ILE A 1 93 ? 14.839 -1.590 0.960 1.00 84.12 93 ILE A CA 1
ATOM 702 C C . ILE A 1 93 ? 13.365 -1.223 0.854 1.00 84.12 93 ILE A C 1
ATOM 704 O O . ILE A 1 93 ? 12.895 -0.309 1.519 1.00 84.12 93 ILE A O 1
ATOM 708 N N . GLY A 1 94 ? 12.624 -1.941 0.016 1.00 88.00 94 GLY A N 1
ATOM 709 C CA . GLY A 1 94 ? 11.231 -1.611 -0.265 1.00 88.00 94 GLY A CA 1
ATOM 710 C C . GLY A 1 94 ? 10.335 -1.561 0.980 1.00 88.00 94 GLY A C 1
ATOM 711 O O . GLY A 1 94 ? 10.399 -2.441 1.837 1.00 88.00 94 GLY A O 1
ATOM 712 N N . TYR A 1 95 ? 9.463 -0.552 1.031 1.00 93.19 95 TYR A N 1
ATOM 713 C CA . TYR A 1 95 ? 8.547 -0.323 2.149 1.00 93.19 95 TYR A CA 1
ATOM 714 C C . TYR A 1 95 ? 7.551 -1.465 2.360 1.00 93.19 95 TYR A C 1
ATOM 716 O O . TYR A 1 95 ? 7.217 -2.215 1.435 1.00 93.19 95 TYR A O 1
ATOM 724 N N . GLU A 1 96 ? 7.012 -1.554 3.569 1.00 92.44 96 GLU A N 1
ATOM 725 C CA . GLU A 1 96 ? 6.015 -2.554 3.944 1.00 92.44 96 GLU A CA 1
ATOM 726 C C . GLU A 1 96 ? 4.785 -1.971 4.644 1.00 92.44 96 GLU A C 1
ATOM 728 O O . GLU A 1 96 ? 4.753 -0.817 5.067 1.00 92.44 96 GLU A O 1
ATOM 733 N N . ILE A 1 97 ? 3.730 -2.783 4.734 1.00 95.50 97 ILE A N 1
ATOM 734 C CA . ILE A 1 97 ? 2.598 -2.521 5.621 1.00 95.50 97 ILE A CA 1
ATOM 735 C C . ILE A 1 97 ? 2.812 -3.332 6.897 1.00 95.50 97 ILE A C 1
ATOM 737 O O . ILE A 1 97 ? 2.727 -4.562 6.867 1.00 95.50 97 ILE A O 1
ATOM 741 N N . THR A 1 98 ? 3.008 -2.655 8.023 1.00 94.25 98 THR A N 1
ATOM 742 C CA . THR A 1 98 ? 3.083 -3.270 9.351 1.00 94.25 98 THR A CA 1
ATOM 743 C C . THR A 1 98 ? 1.722 -3.178 10.027 1.00 94.25 98 THR A C 1
ATOM 745 O O . THR A 1 98 ? 1.307 -2.140 10.540 1.00 94.25 98 THR A O 1
ATOM 748 N N . ASN A 1 99 ? 0.992 -4.290 10.017 1.00 95.56 99 ASN A N 1
ATOM 749 C CA . ASN A 1 99 ? -0.363 -4.376 10.533 1.00 95.56 99 ASN A CA 1
ATOM 750 C C . ASN A 1 99 ? -0.393 -4.912 11.976 1.00 95.56 99 ASN A C 1
ATOM 752 O O . ASN A 1 99 ? -0.181 -6.104 12.232 1.00 95.56 99 ASN A O 1
ATOM 756 N N . HIS A 1 100 ? -0.701 -4.027 12.921 1.00 94.69 100 HIS A N 1
ATOM 757 C CA . HIS A 1 100 ? -1.080 -4.361 14.295 1.00 94.69 100 HIS A CA 1
ATOM 758 C C . HIS A 1 100 ? -2.592 -4.308 14.530 1.00 94.69 100 HIS A C 1
ATOM 760 O O . HIS A 1 100 ? -3.043 -4.879 15.514 1.00 94.69 100 HIS A O 1
ATOM 766 N N . GLY A 1 101 ? -3.358 -3.674 13.642 1.00 96.38 101 GLY A N 1
ATOM 767 C CA . GLY A 1 101 ? -4.821 -3.619 13.668 1.00 96.38 101 GLY A CA 1
ATOM 768 C C . GLY A 1 101 ? -5.430 -4.343 12.468 1.00 96.38 101 GLY A C 1
ATOM 769 O O . GLY A 1 101 ? -5.207 -5.546 12.277 1.00 96.38 101 GLY A O 1
ATOM 770 N N . ALA A 1 102 ? -6.192 -3.625 11.639 1.00 97.62 102 ALA A N 1
ATOM 771 C CA . ALA A 1 102 ? -6.824 -4.186 10.446 1.00 97.62 102 ALA A CA 1
ATOM 772 C C . ALA A 1 102 ? -6.448 -3.473 9.136 1.00 97.62 102 ALA A C 1
ATOM 774 O O . ALA A 1 102 ? -6.690 -2.278 8.963 1.00 97.62 102 ALA A O 1
ATOM 775 N N . PHE A 1 103 ? -5.976 -4.241 8.148 1.00 98.31 103 PHE A N 1
ATOM 776 C CA . PHE A 1 103 ? -5.897 -3.792 6.755 1.00 98.31 103 PHE A CA 1
ATOM 777 C C . PHE A 1 103 ? -7.022 -4.416 5.927 1.00 98.31 103 PHE A C 1
ATOM 779 O O . PHE A 1 103 ? -7.076 -5.636 5.745 1.00 98.31 103 PHE A O 1
ATOM 786 N N . ILE A 1 104 ? -7.926 -3.589 5.400 1.00 98.75 104 ILE A N 1
ATOM 787 C CA . ILE A 1 104 ? -9.139 -4.051 4.719 1.00 98.75 104 ILE A CA 1
ATOM 788 C C . ILE A 1 104 ? -9.203 -3.468 3.304 1.00 98.75 104 ILE A C 1
ATOM 790 O O . ILE A 1 104 ? -9.623 -2.337 3.098 1.00 98.75 104 ILE A O 1
ATOM 794 N N . SER A 1 105 ? -8.838 -4.260 2.297 1.00 98.75 105 SER A N 1
ATOM 795 C CA . SER A 1 105 ? -8.903 -3.890 0.880 1.00 98.75 105 SER A CA 1
ATOM 796 C C . SER A 1 105 ? -10.179 -4.428 0.224 1.00 98.75 105 SER A C 1
ATOM 798 O O . SER A 1 105 ? -10.327 -5.634 0.009 1.00 98.75 105 SER A O 1
ATOM 800 N N . LEU A 1 106 ? -11.120 -3.529 -0.084 1.00 98.81 106 LEU A N 1
ATOM 801 C CA . LEU A 1 106 ? -12.473 -3.829 -0.566 1.00 98.81 106 LEU A CA 1
ATOM 802 C C . LEU A 1 106 ? -12.664 -3.470 -2.045 1.00 98.81 106 LEU A C 1
ATOM 804 O O . LEU A 1 106 ? -13.587 -2.742 -2.417 1.00 98.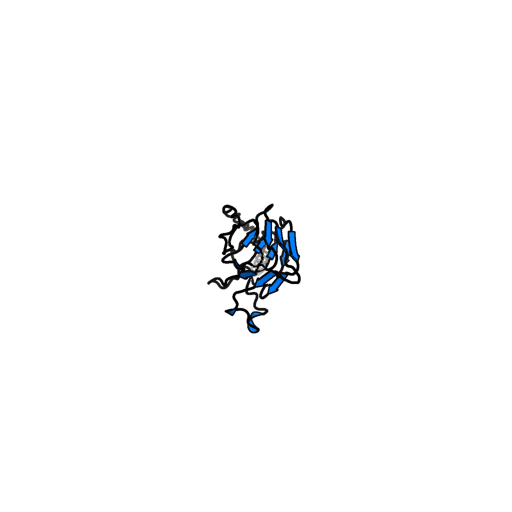81 106 LEU A O 1
ATOM 808 N N . GLY A 1 107 ? -11.823 -4.042 -2.903 1.00 98.75 107 GLY A N 1
ATOM 809 C CA . GLY A 1 107 ? -12.015 -3.995 -4.345 1.00 98.75 107 GLY A CA 1
ATOM 810 C C . GLY A 1 107 ? -13.325 -4.655 -4.796 1.00 98.75 107 GLY A C 1
ATOM 811 O O . GLY A 1 107 ? -13.991 -5.423 -4.083 1.00 98.75 107 GLY A O 1
ATOM 812 N N . THR A 1 108 ? -13.674 -4.402 -6.052 1.00 98.75 108 THR A N 1
ATOM 813 C CA . THR A 1 108 ? -14.771 -5.070 -6.766 1.00 98.75 108 THR A CA 1
ATOM 814 C C . THR A 1 108 ? -14.249 -5.709 -8.045 1.00 98.75 108 THR A C 1
ATOM 816 O O . THR A 1 108 ? -13.168 -5.375 -8.509 1.00 98.75 108 THR A O 1
ATOM 819 N N . GLU A 1 109 ? -15.021 -6.608 -8.650 1.00 98.31 109 GLU A N 1
ATOM 820 C CA . GLU A 1 109 ? -14.658 -7.192 -9.947 1.00 98.31 109 GLU A CA 1
ATOM 821 C C . GLU A 1 109 ? -14.465 -6.116 -11.029 1.00 98.31 109 GLU A C 1
ATOM 823 O O . GLU A 1 109 ? -13.556 -6.210 -11.848 1.00 98.31 109 GLU A O 1
ATOM 828 N N . GLN A 1 110 ? -15.303 -5.073 -11.013 1.00 98.44 110 GLN A N 1
ATOM 829 C CA . GLN A 1 110 ? -15.254 -3.974 -11.980 1.00 98.44 110 GLN A CA 1
ATOM 830 C C . GLN A 1 110 ? -14.152 -2.960 -11.655 1.00 98.44 110 GLN A C 1
ATOM 832 O O . GLN A 1 110 ? -13.554 -2.400 -12.568 1.00 98.44 110 GLN A O 1
ATOM 837 N N . ASN A 1 111 ? -13.893 -2.729 -10.367 1.00 98.56 111 ASN A N 1
ATOM 838 C CA . ASN A 1 111 ? -12.871 -1.811 -9.870 1.00 98.56 111 ASN A CA 1
ATOM 839 C C . ASN A 1 111 ? -12.030 -2.536 -8.808 1.00 98.56 111 ASN A C 1
ATOM 841 O O . ASN A 1 111 ? -12.303 -2.382 -7.608 1.00 98.56 111 ASN A O 1
ATOM 845 N N . PRO A 1 112 ? -11.080 -3.392 -9.225 1.00 98.81 112 PRO A N 1
ATOM 846 C CA . PRO A 1 112 ? -10.192 -4.069 -8.294 1.00 98.81 112 PRO A CA 1
ATOM 847 C C . PRO A 1 112 ? -9.223 -3.066 -7.667 1.00 98.81 112 PRO A C 1
ATOM 849 O O . PRO A 1 112 ? -8.873 -2.062 -8.287 1.00 98.81 112 PRO A O 1
ATOM 852 N N . ASN A 1 113 ? -8.764 -3.360 -6.454 1.00 98.94 113 ASN A N 1
ATOM 853 C CA . ASN A 1 113 ? -7.705 -2.579 -5.818 1.00 98.94 113 ASN A CA 1
ATOM 854 C C . ASN A 1 113 ? -6.337 -3.058 -6.317 1.00 98.94 113 ASN A C 1
ATOM 856 O O . ASN A 1 113 ? -6.161 -4.249 -6.582 1.00 98.94 113 ASN A O 1
ATOM 860 N N . LEU A 1 114 ? -5.369 -2.150 -6.429 1.00 98.81 114 LEU A N 1
ATOM 861 C CA . LEU A 1 114 ? -4.013 -2.445 -6.894 1.00 98.81 114 LEU A CA 1
ATOM 862 C C . LEU A 1 114 ? -2.983 -2.028 -5.847 1.00 98.81 114 LEU A C 1
ATOM 864 O O . LEU A 1 114 ? -2.943 -0.871 -5.459 1.00 98.81 114 LEU A O 1
ATOM 868 N N . LEU A 1 115 ? -2.124 -2.952 -5.433 1.00 98.56 115 LEU A N 1
ATOM 869 C CA . LEU A 1 115 ? -0.930 -2.697 -4.629 1.00 98.56 115 LEU A CA 1
ATOM 870 C C . LEU A 1 115 ? 0.275 -3.044 -5.505 1.00 98.56 115 LEU A C 1
ATOM 872 O O . LEU A 1 115 ? 0.433 -4.197 -5.911 1.00 98.56 115 LEU A O 1
ATOM 876 N N . SER A 1 116 ? 1.066 -2.043 -5.878 1.00 97.88 116 SER A N 1
ATOM 877 C CA . SER A 1 116 ? 2.150 -2.205 -6.850 1.00 97.88 116 SER A CA 1
ATOM 878 C C . SER A 1 116 ? 3.218 -1.127 -6.653 1.00 97.88 116 SER A C 1
ATOM 880 O O . SER A 1 116 ? 3.136 -0.302 -5.753 1.00 97.88 116 SER A O 1
ATOM 882 N N . VAL A 1 117 ? 4.217 -1.116 -7.521 1.00 97.56 117 VAL A N 1
ATOM 883 C CA . VAL A 1 117 ? 5.322 -0.143 -7.537 1.00 97.56 117 VAL A CA 1
ATOM 884 C C . VAL A 1 117 ? 5.110 0.904 -8.640 1.00 97.56 117 VAL A C 1
ATOM 886 O O . VAL A 1 117 ? 4.170 0.748 -9.440 1.00 97.56 117 VAL A O 1
ATOM 889 N N . PRO A 1 118 ? 5.930 1.971 -8.742 1.00 97.69 118 PRO A N 1
ATOM 890 C CA . PRO A 1 118 ? 5.838 2.919 -9.845 1.00 97.69 118 PRO A CA 1
ATOM 891 C C . PRO A 1 118 ? 5.961 2.217 -11.200 1.00 97.69 118 PRO A C 1
ATOM 893 O O . PRO A 1 118 ? 6.672 1.223 -11.348 1.00 97.69 118 PRO A O 1
ATOM 896 N N . GLU A 1 119 ? 5.263 2.732 -12.213 1.00 97.06 119 GLU A N 1
ATOM 897 C CA . GLU A 1 119 ? 5.147 2.084 -13.529 1.00 97.06 119 GLU A CA 1
ATOM 898 C C . GLU A 1 119 ? 6.506 1.793 -14.186 1.00 97.06 119 GLU A C 1
ATOM 900 O O . GLU A 1 119 ? 6.674 0.748 -14.812 1.00 97.06 119 GLU A O 1
ATOM 905 N N . SER A 1 120 ? 7.506 2.653 -13.970 1.00 96.69 120 SER A N 1
ATOM 906 C CA . SER A 1 120 ? 8.875 2.466 -14.469 1.00 96.69 120 SER A CA 1
ATOM 907 C C . SER A 1 120 ? 9.556 1.192 -13.961 1.00 96.69 120 SER A C 1
ATOM 909 O O . SER A 1 120 ? 10.479 0.704 -14.608 1.00 96.69 120 SER A O 1
ATOM 911 N N . TYR A 1 121 ? 9.104 0.640 -12.833 1.00 96.00 121 TYR A N 1
ATOM 912 C CA . TYR A 1 121 ? 9.627 -0.595 -12.250 1.00 96.00 121 TYR A CA 1
ATOM 913 C C . TYR A 1 121 ? 8.821 -1.835 -12.642 1.00 96.00 121 TYR A C 1
ATOM 915 O O . TYR A 1 121 ? 9.244 -2.950 -12.340 1.00 96.00 121 TYR A O 1
ATOM 923 N N . ARG A 1 122 ? 7.696 -1.685 -13.352 1.00 96.31 122 ARG A N 1
ATOM 924 C CA . ARG A 1 122 ? 6.807 -2.796 -13.726 1.00 96.31 122 ARG A CA 1
ATOM 925 C C . ARG A 1 122 ? 7.289 -3.535 -14.970 1.00 96.31 122 ARG A C 1
ATOM 927 O O . ARG A 1 122 ? 6.606 -3.621 -15.989 1.00 96.31 122 ARG A O 1
ATOM 934 N N . THR A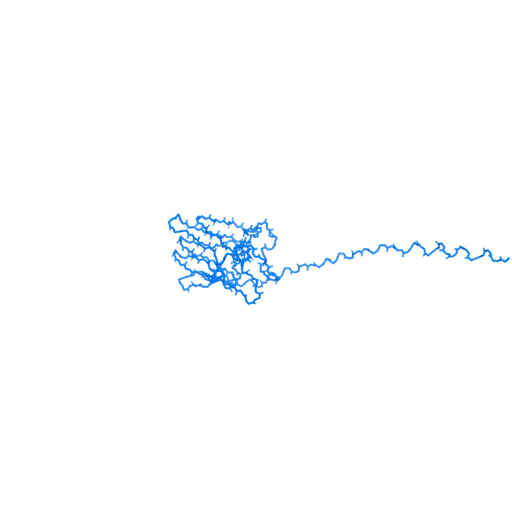 1 123 ? 8.504 -4.057 -14.895 1.00 95.88 123 THR A N 1
ATOM 935 C CA . THR A 1 123 ? 9.162 -4.786 -15.982 1.00 95.88 123 THR A CA 1
ATOM 936 C C . THR A 1 123 ? 9.071 -6.293 -15.758 1.00 95.88 123 THR A C 1
ATOM 938 O O . THR A 1 123 ? 8.791 -6.750 -14.650 1.00 95.88 123 THR A O 1
ATOM 941 N N . LEU A 1 124 ? 9.316 -7.083 -16.811 1.00 93.50 124 LEU A N 1
ATOM 942 C CA . LEU A 1 124 ? 9.385 -8.544 -16.696 1.00 93.50 124 LEU A CA 1
ATOM 943 C C . LEU A 1 124 ? 10.538 -8.987 -15.783 1.00 93.50 124 LEU A C 1
ATOM 945 O O . LEU A 1 124 ? 10.377 -9.925 -15.007 1.00 93.50 124 LEU A O 1
ATOM 949 N N . ASP A 1 125 ? 11.665 -8.280 -15.848 1.00 93.50 125 ASP A N 1
ATOM 950 C CA . ASP A 1 125 ? 12.854 -8.573 -15.044 1.00 93.50 125 ASP A CA 1
ATOM 951 C C . ASP A 1 125 ? 12.592 -8.381 -13.544 1.00 93.50 125 ASP A C 1
ATOM 953 O O . ASP A 1 125 ? 13.176 -9.078 -12.718 1.00 93.50 125 ASP A O 1
ATOM 957 N N . ASN A 1 126 ? 11.658 -7.495 -13.193 1.00 93.06 126 ASN A N 1
ATOM 958 C CA . ASN A 1 126 ? 11.326 -7.188 -11.808 1.00 93.06 126 ASN A CA 1
ATOM 959 C C . ASN A 1 126 ? 10.212 -8.061 -11.213 1.00 93.06 126 ASN A C 1
ATOM 961 O O . ASN A 1 126 ? 9.962 -7.962 -10.016 1.00 93.06 126 ASN A O 1
ATOM 965 N N . VAL A 1 127 ? 9.541 -8.924 -11.991 1.00 88.19 127 VAL A N 1
ATOM 966 C CA . VAL A 1 127 ? 8.340 -9.670 -11.537 1.00 88.19 127 VAL A CA 1
ATOM 967 C C . VAL A 1 127 ? 8.572 -10.472 -10.250 1.00 88.19 127 VAL A C 1
ATOM 969 O O . VAL A 1 127 ? 7.644 -10.627 -9.460 1.00 88.19 127 VAL A O 1
ATOM 972 N N . PHE A 1 128 ? 9.801 -10.939 -10.018 1.00 86.31 128 PHE A N 1
ATOM 973 C CA . PHE A 1 128 ? 10.196 -11.684 -8.816 1.00 86.31 128 PHE A CA 1
ATOM 974 C C . PHE A 1 128 ? 11.284 -10.977 -7.999 1.00 86.31 128 PHE A C 1
ATOM 976 O O . PHE A 1 128 ? 11.988 -11.625 -7.231 1.00 86.31 128 PHE A O 1
ATOM 983 N N . ALA A 1 129 ? 11.465 -9.670 -8.197 1.00 89.56 129 ALA A N 1
ATOM 984 C CA . ALA A 1 129 ? 12.528 -8.917 -7.539 1.00 89.56 129 ALA A CA 1
ATOM 985 C C . ALA A 1 129 ? 12.207 -8.536 -6.086 1.00 89.56 129 ALA A C 1
ATOM 987 O O . ALA A 1 129 ? 13.123 -8.120 -5.389 1.00 89.56 129 ALA A O 1
ATOM 988 N N . GLY A 1 130 ? 10.951 -8.665 -5.637 1.00 91.50 130 GLY A N 1
ATOM 989 C CA . GLY A 1 130 ? 10.557 -8.263 -4.284 1.00 91.50 130 GLY A CA 1
ATOM 990 C C . GLY A 1 130 ? 10.840 -6.780 -4.045 1.00 91.50 130 GLY A C 1
ATOM 991 O O . GLY A 1 130 ? 11.679 -6.416 -3.232 1.00 91.50 130 GLY A O 1
ATOM 992 N N . LEU A 1 131 ? 10.193 -5.910 -4.816 1.00 93.06 131 LEU A N 1
ATOM 993 C CA . LEU A 1 131 ? 10.477 -4.472 -4.802 1.00 93.06 131 LEU A CA 1
ATOM 994 C C . LEU A 1 131 ? 9.839 -3.735 -3.619 1.00 93.06 131 LEU A C 1
ATOM 996 O O . LEU A 1 131 ? 10.194 -2.593 -3.348 1.00 93.06 131 LEU A O 1
ATOM 1000 N N . TRP A 1 132 ? 8.903 -4.373 -2.924 1.00 94.56 132 TRP A N 1
ATOM 1001 C CA . TRP A 1 132 ? 8.346 -3.905 -1.659 1.00 94.56 132 TRP A CA 1
ATOM 1002 C C . TRP A 1 132 ? 8.080 -5.102 -0.748 1.00 94.56 132 TRP A C 1
ATOM 1004 O O . TRP A 1 132 ? 7.910 -6.226 -1.239 1.00 94.56 132 TRP A O 1
ATOM 1014 N N . GLY A 1 133 ? 8.096 -4.875 0.567 1.00 91.25 133 GLY A N 1
ATOM 1015 C CA . GLY A 1 133 ? 8.093 -5.947 1.559 1.00 91.25 133 GLY A CA 1
ATOM 1016 C C . GLY A 1 133 ? 6.832 -6.791 1.453 1.00 91.25 133 GLY A C 1
ATOM 1017 O O . GLY A 1 133 ? 6.884 -7.957 1.087 1.00 91.25 133 GLY A O 1
ATOM 1018 N N . GLY A 1 134 ? 5.675 -6.187 1.678 1.00 93.38 134 GLY A N 1
ATOM 1019 C CA . GLY A 1 134 ? 4.404 -6.898 1.715 1.00 93.38 134 GLY A CA 1
ATOM 1020 C C . GLY A 1 134 ? 3.567 -6.424 2.884 1.00 93.38 134 GLY A C 1
ATOM 1021 O O . GLY A 1 134 ? 3.628 -5.258 3.271 1.00 93.38 134 GLY A O 1
ATOM 1022 N N . ILE A 1 135 ? 2.769 -7.331 3.441 1.00 94.69 135 ILE A N 1
ATOM 1023 C CA . ILE A 1 135 ? 1.957 -7.053 4.628 1.00 94.69 135 ILE A CA 1
ATOM 1024 C C . ILE A 1 135 ? 2.454 -7.936 5.766 1.00 94.69 135 ILE A C 1
ATOM 1026 O O . ILE A 1 135 ? 2.191 -9.142 5.778 1.00 94.69 135 ILE A O 1
ATOM 1030 N N . GLN A 1 136 ? 3.134 -7.337 6.739 1.00 91.88 136 GLN A N 1
ATOM 1031 C CA . GLN A 1 136 ? 3.508 -7.991 7.985 1.00 91.88 136 GLN A CA 1
ATOM 1032 C C . GLN A 1 136 ? 2.366 -7.903 8.991 1.00 91.88 136 GLN A C 1
ATOM 1034 O O . GLN A 1 136 ? 1.811 -6.832 9.215 1.00 91.88 136 GLN A O 1
ATOM 1039 N N . CYS A 1 137 ? 2.023 -9.018 9.634 1.00 91.25 137 CYS A N 1
ATOM 1040 C CA . CYS A 1 137 ? 1.023 -9.042 10.698 1.00 91.25 137 CYS A CA 1
ATOM 1041 C C . CYS A 1 137 ? 1.656 -9.435 12.028 1.00 91.25 137 CYS A C 1
ATOM 1043 O O . CYS A 1 137 ? 2.280 -10.498 12.159 1.00 91.25 137 CYS A O 1
ATOM 1045 N N . SER A 1 138 ? 1.442 -8.588 13.032 1.00 89.75 138 SER A N 1
ATOM 1046 C CA . SER A 1 138 ? 1.837 -8.896 14.405 1.00 89.75 138 SER A CA 1
ATOM 1047 C C . SER A 1 138 ? 0.875 -9.899 15.034 1.00 89.75 138 SER A C 1
ATOM 1049 O O . SER A 1 138 ? -0.148 -10.272 14.458 1.00 89.75 138 SER A O 1
ATOM 1051 N N . ASP A 1 139 ? 1.172 -10.316 16.259 1.00 87.69 139 ASP A N 1
ATOM 1052 C CA . ASP A 1 139 ? 0.242 -11.103 17.061 1.00 87.69 139 ASP A CA 1
ATOM 1053 C C . ASP A 1 139 ? -0.966 -10.317 17.589 1.00 87.69 139 ASP A C 1
ATOM 1055 O O . ASP A 1 139 ? -1.872 -10.927 18.160 1.00 87.69 139 ASP A O 1
ATOM 1059 N N . LYS A 1 140 ? -0.987 -8.997 17.372 1.00 89.81 140 LYS A N 1
ATOM 1060 C CA . LYS A 1 140 ? -2.120 -8.116 17.664 1.00 89.81 140 LYS A CA 1
ATOM 1061 C C . LYS A 1 140 ? -3.023 -7.853 16.464 1.00 89.81 140 LYS A C 1
ATOM 1063 O O . LYS A 1 140 ? -4.111 -7.339 16.667 1.00 89.81 140 LYS A O 1
ATOM 1068 N N . ALA A 1 141 ? -2.601 -8.235 15.255 1.00 93.06 141 ALA A N 1
ATOM 1069 C CA . ALA A 1 141 ? -3.366 -7.991 14.039 1.00 93.06 141 ALA A CA 1
ATOM 1070 C C . ALA A 1 141 ? -4.788 -8.574 14.132 1.00 93.06 141 ALA A C 1
ATOM 1072 O O . ALA A 1 141 ? -4.967 -9.779 14.324 1.00 93.06 141 ALA A O 1
ATOM 1073 N N . ASP A 1 142 ? -5.783 -7.718 13.921 1.00 94.06 142 ASP A N 1
ATOM 1074 C CA . ASP A 1 142 ? -7.199 -8.072 13.926 1.00 94.06 142 ASP A CA 1
ATOM 1075 C C . ASP A 1 142 ? -7.600 -8.761 12.618 1.00 94.06 142 ASP A C 1
ATOM 1077 O O . ASP A 1 142 ? -8.272 -9.797 12.618 1.00 94.06 142 ASP A O 1
ATOM 1081 N N . ALA A 1 143 ? -7.195 -8.191 11.478 1.00 94.88 143 ALA A N 1
ATOM 1082 C CA . ALA A 1 143 ? -7.552 -8.723 10.169 1.00 94.88 143 ALA A CA 1
ATOM 1083 C C . ALA A 1 143 ? -6.613 -8.278 9.046 1.00 94.88 143 ALA A C 1
ATOM 1085 O O . ALA A 1 143 ? -6.101 -7.160 9.026 1.00 94.88 143 ALA A O 1
ATOM 1086 N N . VAL A 1 144 ? -6.504 -9.138 8.032 1.00 96.50 144 VAL A N 1
ATOM 1087 C CA . VAL A 1 144 ? -6.149 -8.733 6.671 1.00 96.50 144 VAL A CA 1
ATOM 1088 C C . VAL A 1 144 ? -7.233 -9.241 5.731 1.00 96.50 144 VAL A C 1
ATOM 1090 O O . VAL A 1 144 ? -7.464 -10.447 5.628 1.00 96.50 144 VAL A O 1
ATOM 1093 N N . VAL A 1 145 ? -7.915 -8.321 5.053 1.00 97.88 145 VAL A N 1
ATOM 1094 C CA . VAL A 1 145 ? -8.971 -8.635 4.085 1.00 97.88 145 VAL A CA 1
ATOM 1095 C C . VAL A 1 145 ? -8.529 -8.157 2.712 1.00 97.88 145 VAL A C 1
ATOM 1097 O O . VAL A 1 145 ? -8.320 -6.968 2.505 1.00 97.88 145 VAL A O 1
ATOM 1100 N N . LEU A 1 146 ? -8.425 -9.081 1.759 1.00 98.12 146 LEU A N 1
ATOM 1101 C CA . LEU A 1 146 ? -8.088 -8.785 0.367 1.00 98.12 146 LEU A CA 1
ATOM 1102 C C . LEU A 1 146 ? -9.221 -9.277 -0.530 1.00 98.12 146 LEU A C 1
ATOM 1104 O O . LEU A 1 146 ? -9.356 -10.474 -0.789 1.00 98.12 146 LEU A O 1
ATOM 1108 N N . LYS A 1 147 ? -10.070 -8.358 -0.985 1.00 98.56 147 LYS A N 1
ATOM 1109 C CA . LYS A 1 147 ? -11.201 -8.659 -1.862 1.00 98.56 147 LYS A CA 1
ATOM 1110 C C . LYS A 1 147 ? -10.995 -7.959 -3.196 1.00 98.56 147 LYS A C 1
ATOM 1112 O O . LYS A 1 147 ? -10.951 -6.738 -3.242 1.00 98.56 147 LYS A O 1
ATOM 1117 N N . TRP A 1 148 ? -10.911 -8.736 -4.281 1.00 98.62 148 TRP A N 1
ATOM 1118 C CA . TRP A 1 148 ? -10.586 -8.216 -5.619 1.00 98.62 148 TRP A CA 1
ATOM 1119 C C . TRP A 1 148 ? -9.361 -7.289 -5.591 1.00 98.62 148 TRP A C 1
ATOM 1121 O O . TRP A 1 148 ? -9.360 -6.214 -6.184 1.00 98.62 148 TRP A O 1
ATOM 1131 N N . THR A 1 149 ? -8.330 -7.707 -4.861 1.00 98.69 149 THR A N 1
ATOM 1132 C CA . THR A 1 149 ? -7.086 -6.957 -4.703 1.00 98.69 149 THR A CA 1
ATOM 1133 C C . THR A 1 149 ? -5.992 -7.658 -5.488 1.00 98.69 149 THR A C 1
ATOM 1135 O O . THR A 1 149 ? -5.782 -8.861 -5.329 1.00 98.69 149 THR A O 1
ATOM 1138 N N . ARG A 1 150 ? -5.297 -6.909 -6.339 1.00 97.88 150 ARG A N 1
ATOM 1139 C CA . ARG A 1 150 ? -4.109 -7.368 -7.050 1.00 97.88 150 ARG A CA 1
ATOM 1140 C C . ARG A 1 150 ? -2.875 -6.831 -6.340 1.00 97.88 150 ARG A C 1
ATOM 1142 O O . ARG A 1 150 ? -2.761 -5.625 -6.148 1.00 97.88 150 ARG A O 1
ATOM 1149 N N . MET A 1 151 ? -1.976 -7.731 -5.967 1.00 96.56 151 MET A N 1
ATOM 1150 C CA . MET A 1 151 ? -0.664 -7.412 -5.408 1.00 96.56 151 MET A CA 1
ATOM 1151 C C . MET A 1 151 ? 0.397 -7.855 -6.410 1.00 96.56 151 MET A C 1
ATOM 1153 O O . MET A 1 151 ? 0.316 -8.962 -6.944 1.00 96.56 151 MET A O 1
ATOM 1157 N N . GLU A 1 152 ? 1.352 -6.982 -6.702 1.00 95.44 152 GLU A N 1
ATOM 1158 C CA . GLU A 1 152 ? 2.408 -7.218 -7.688 1.00 95.44 152 GLU A CA 1
ATOM 1159 C C . GLU A 1 152 ? 3.760 -6.789 -7.118 1.00 95.44 152 GLU A C 1
ATOM 1161 O O . GLU A 1 152 ? 3.811 -5.875 -6.298 1.00 95.44 152 GLU A O 1
ATOM 1166 N N . TYR A 1 153 ? 4.851 -7.403 -7.592 1.00 94.69 153 TYR A N 1
ATOM 1167 C CA . TYR A 1 153 ? 6.230 -7.025 -7.237 1.00 94.69 153 TYR A CA 1
ATOM 1168 C C . TYR A 1 153 ? 6.539 -7.074 -5.727 1.00 94.69 153 TYR A C 1
ATOM 1170 O O . TYR A 1 153 ? 7.461 -6.404 -5.270 1.00 94.69 153 TYR A O 1
ATOM 1178 N N . VAL A 1 154 ? 5.762 -7.851 -4.971 1.00 92.94 154 VAL A N 1
ATOM 1179 C CA . VAL A 1 154 ? 5.863 -8.039 -3.516 1.00 92.94 154 VAL A CA 1
ATOM 1180 C C . VAL A 1 154 ? 6.887 -9.131 -3.164 1.00 92.94 154 VAL A C 1
ATOM 1182 O O . VAL A 1 154 ? 7.356 -9.845 -4.057 1.00 92.94 154 VAL A O 1
ATOM 1185 N N . GLY A 1 155 ? 7.270 -9.227 -1.890 1.00 87.38 155 GLY A N 1
ATOM 1186 C CA . GLY A 1 155 ? 8.181 -10.248 -1.370 1.00 87.38 155 GLY A CA 1
ATOM 1187 C C . GLY A 1 155 ? 9.612 -9.751 -1.172 1.00 87.38 155 GLY A C 1
ATOM 1188 O O . GLY A 1 155 ? 10.547 -10.551 -1.201 1.00 87.38 155 GLY A O 1
ATOM 1189 N N . GLY A 1 156 ? 9.789 -8.435 -1.028 1.00 82.50 156 GLY A N 1
ATOM 1190 C CA . GLY A 1 156 ? 11.075 -7.808 -0.736 1.00 82.50 156 GLY A CA 1
ATOM 1191 C C . GLY A 1 156 ? 11.589 -8.113 0.665 1.00 82.50 156 GLY A C 1
ATOM 1192 O O . GLY A 1 156 ? 10.821 -8.411 1.580 1.00 82.50 156 GLY A O 1
ATOM 1193 N N . GLU A 1 157 ? 12.908 -8.044 0.840 1.00 70.69 157 GLU A N 1
ATOM 1194 C CA . GLU A 1 157 ? 13.521 -8.179 2.160 1.00 70.69 157 GLU A CA 1
ATOM 1195 C C . GLU A 1 157 ? 13.229 -6.936 3.012 1.00 70.69 157 GLU A C 1
ATOM 1197 O O . GLU A 1 157 ? 13.498 -5.811 2.595 1.00 70.69 157 GLU A O 1
ATOM 1202 N N . GLY A 1 158 ? 12.729 -7.141 4.234 1.00 62.56 158 GLY A N 1
ATOM 1203 C CA . GLY A 1 158 ? 12.630 -6.073 5.228 1.00 62.56 158 GLY A CA 1
ATOM 1204 C C . GLY A 1 158 ? 14.019 -5.658 5.720 1.00 62.56 158 GLY A C 1
ATOM 1205 O O . GLY A 1 158 ? 14.830 -6.498 6.127 1.00 62.56 158 GLY A O 1
ATOM 1206 N N . GLY A 1 159 ? 14.306 -4.359 5.700 1.00 57.78 159 GLY A N 1
ATOM 1207 C CA . GLY A 1 159 ? 15.623 -3.827 6.048 1.00 57.78 159 GLY A CA 1
ATOM 1208 C C . GLY A 1 159 ? 15.973 -3.900 7.531 1.00 57.78 159 GLY A C 1
ATOM 1209 O O . GLY A 1 159 ? 15.102 -4.114 8.382 1.00 57.78 159 GLY A O 1
ATOM 1210 N N . PRO A 1 160 ? 17.255 -3.707 7.888 1.00 54.53 160 PRO A N 1
ATOM 1211 C CA . PRO A 1 160 ? 17.655 -3.550 9.279 1.00 54.53 160 PRO A CA 1
ATOM 1212 C C . PRO A 1 160 ? 17.024 -2.273 9.860 1.00 54.53 160 PRO A C 1
ATOM 1214 O O . PRO A 1 160 ? 17.327 -1.177 9.406 1.00 54.53 160 PRO A O 1
ATOM 1217 N N . GLY A 1 161 ? 16.162 -2.419 10.872 1.00 56.72 161 GLY A N 1
ATOM 1218 C CA . GLY A 1 161 ? 15.495 -1.291 11.541 1.00 56.72 161 GLY A CA 1
ATOM 1219 C C . GLY A 1 161 ? 14.123 -0.897 10.982 1.00 56.72 161 GLY A C 1
ATOM 1220 O O . GLY A 1 161 ? 13.537 0.048 11.496 1.00 56.72 161 GLY A O 1
ATOM 1221 N N . THR A 1 162 ? 13.590 -1.622 9.991 1.00 59.00 162 THR A N 1
ATOM 1222 C CA . THR A 1 162 ? 12.163 -1.526 9.615 1.00 59.00 162 THR A CA 1
ATOM 1223 C C . THR A 1 162 ? 11.284 -1.821 10.838 1.00 59.00 162 THR A C 1
ATOM 1225 O O . THR A 1 162 ? 11.639 -2.727 11.607 1.00 59.00 162 THR A O 1
ATOM 1228 N N . PRO A 1 163 ? 10.178 -1.086 11.082 1.00 58.03 163 PRO A N 1
ATOM 1229 C CA . PRO A 1 163 ? 9.228 -1.406 12.139 1.00 58.03 163 PRO A CA 1
ATOM 1230 C C . PRO A 1 163 ? 8.655 -2.802 11.915 1.00 58.03 163 PRO A C 1
ATOM 1232 O O . PRO A 1 163 ? 7.705 -3.014 11.163 1.00 58.03 163 PRO A O 1
ATOM 1235 N N . ARG A 1 164 ? 9.250 -3.784 12.587 1.00 62.91 164 ARG A N 1
ATOM 1236 C CA . ARG A 1 164 ? 8.804 -5.169 12.503 1.00 62.91 164 ARG A CA 1
ATOM 1237 C C . ARG A 1 164 ? 7.516 -5.306 13.276 1.00 62.91 164 ARG A C 1
ATOM 1239 O O . ARG A 1 164 ? 7.368 -4.736 14.355 1.00 62.91 164 ARG A O 1
ATOM 1246 N N . ALA A 1 165 ? 6.655 -6.206 12.824 1.00 55.12 165 ALA A N 1
ATOM 1247 C CA . ALA A 1 165 ? 5.453 -6.580 13.560 1.00 55.12 165 ALA A CA 1
ATOM 1248 C C . ALA A 1 165 ? 5.746 -7.369 14.872 1.00 55.12 165 ALA A C 1
ATOM 1250 O O . ALA A 1 165 ? 4.942 -8.190 15.314 1.00 55.12 165 ALA A O 1
ATOM 1251 N N . GLY A 1 166 ? 6.909 -7.158 15.500 1.00 62.12 166 GLY A N 1
ATOM 1252 C CA . GLY A 1 166 ? 7.380 -7.848 16.694 1.00 62.12 166 GLY A CA 1
ATOM 1253 C C . GLY A 1 166 ? 7.538 -9.349 16.456 1.00 62.12 166 GLY A C 1
ATOM 1254 O O . GLY A 1 166 ? 8.297 -9.786 15.590 1.00 62.12 166 GLY A O 1
ATOM 1255 N N . SER A 1 167 ? 6.800 -10.153 17.225 1.00 56.50 167 SER A N 1
ATOM 1256 C CA . SER A 1 167 ? 6.680 -11.599 16.999 1.00 56.50 167 SER A CA 1
ATOM 1257 C C . SER A 1 167 ? 5.822 -11.862 15.758 1.00 56.50 167 SER A C 1
ATOM 1259 O O . SER A 1 167 ? 4.648 -12.213 15.888 1.00 56.50 167 SER A O 1
ATOM 1261 N N . ILE A 1 168 ? 6.391 -11.667 14.561 1.00 58.47 168 ILE A N 1
ATOM 1262 C CA . ILE A 1 168 ? 5.701 -11.884 13.281 1.00 58.47 168 ILE A CA 1
ATOM 1263 C C . ILE A 1 168 ? 5.073 -13.279 13.301 1.00 58.47 168 ILE A C 1
ATOM 1265 O O . ILE A 1 168 ? 5.776 -14.291 13.375 1.00 58.47 168 ILE A O 1
ATOM 1269 N N . ARG A 1 169 ? 3.738 -13.340 13.255 1.00 55.09 169 ARG A N 1
ATOM 1270 C CA . ARG A 1 169 ? 3.019 -14.621 13.200 1.00 55.09 169 ARG A CA 1
ATOM 1271 C C . ARG A 1 169 ? 2.691 -15.018 11.774 1.00 55.09 169 ARG A C 1
ATOM 1273 O O . ARG A 1 169 ? 2.736 -16.204 11.460 1.00 55.09 169 ARG A O 1
ATOM 1280 N N . TYR A 1 170 ? 2.391 -14.036 10.927 1.00 58.78 170 TYR A N 1
ATOM 1281 C CA . TYR A 1 170 ? 2.019 -14.228 9.531 1.00 58.78 170 TYR A CA 1
ATOM 1282 C C . TYR A 1 170 ? 2.464 -13.023 8.699 1.00 58.78 170 TYR A C 1
ATOM 1284 O O . TYR A 1 170 ? 2.529 -11.903 9.201 1.00 58.78 170 TYR A O 1
ATOM 1292 N N . GLY A 1 171 ? 2.739 -13.252 7.419 1.00 71.56 171 GLY A N 1
ATOM 1293 C CA . GLY A 1 171 ? 2.925 -12.183 6.448 1.00 71.56 171 GLY A CA 1
ATOM 1294 C C . GLY A 1 171 ? 2.431 -12.617 5.076 1.00 71.56 171 GLY A C 1
ATOM 1295 O O . GLY A 1 171 ? 2.402 -13.815 4.772 1.00 71.56 171 GLY A O 1
ATOM 1296 N N . LEU A 1 172 ? 1.981 -11.644 4.291 1.00 83.06 172 LEU A N 1
ATOM 1297 C CA . LEU A 1 172 ? 1.637 -11.822 2.886 1.00 83.06 172 LEU A CA 1
ATOM 1298 C C . LEU A 1 172 ? 2.765 -11.212 2.061 1.00 83.06 172 LEU A C 1
ATOM 1300 O O . LEU A 1 172 ? 2.961 -9.996 2.098 1.00 83.06 172 LEU A O 1
ATOM 1304 N N . TRP A 1 173 ? 3.481 -12.092 1.364 1.00 76.12 173 TRP A N 1
ATOM 1305 C CA . TRP A 1 173 ? 4.703 -11.833 0.609 1.00 76.12 173 TRP A CA 1
ATOM 1306 C C . TRP A 1 173 ? 4.537 -12.310 -0.829 1.00 76.12 173 TRP A C 1
ATOM 1308 O O . TRP A 1 173 ? 3.807 -13.313 -1.032 1.00 76.12 173 TRP A O 1
#